Protein AF-A0A661PDT6-F1 (afdb_monomer_lite)

Radius of gyration: 12.65 Å; chains: 1; bounding box: 25×25×35 Å

Foldseek 3Di:
DQDPVVVVVLCVVVVHDPCCVVVCVVPLVVVLVVVVVVDDPPDDDDDDFDDDPPPCSVSSLVSSCSCCCVPPNDHDD

Secondary structure (DSSP, 8-state):
---HHHHHHHHHHTT--TTHHHHIIIIIHHHHHHHHHH--TTSPPP-----STTSSHHHHHHHHHHHHHHHH-----

Structure (mmCIF, N/CA/C/O backbone):
data_AF-A0A661PDT6-F1
#
_entry.id   AF-A0A661PDT6-F1
#
loop_
_atom_site.group_PDB
_atom_site.id
_atom_site.type_symbol
_atom_site.label_atom_id
_atom_site.label_alt_id
_atom_site.label_comp_id
_atom_site.label_asym_id
_atom_site.label_entity_id
_atom_site.label_seq_id
_atom_site.pdbx_PDB_ins_code
_atom_site.Cartn_x
_atom_site.Cartn_y
_atom_site.Cartn_z
_atom_site.occupancy
_atom_site.B_iso_or_equiv
_atom_site.auth_seq_id
_atom_site.auth_comp_id
_atom_site.auth_asym_id
_atom_site.auth_atom_id
_atom_site.pdbx_PDB_model_num
ATOM 1 N N . MET A 1 1 ? -6.215 -11.384 4.083 1.00 65.75 1 MET A N 1
ATOM 2 C CA . MET A 1 1 ? -4.919 -11.664 3.420 1.00 65.75 1 MET A CA 1
ATOM 3 C C . MET A 1 1 ? -4.987 -11.009 2.056 1.00 65.75 1 MET A C 1
ATOM 5 O O . MET A 1 1 ? -5.958 -11.276 1.359 1.00 65.75 1 MET A O 1
ATOM 9 N N . LEU A 1 2 ? -4.031 -10.135 1.723 1.00 85.06 2 LEU A N 1
ATOM 10 C CA . LEU A 1 2 ? -4.021 -9.384 0.462 1.00 85.06 2 LEU A CA 1
ATOM 11 C C . LEU A 1 2 ? -4.052 -10.352 -0.731 1.00 85.06 2 LEU A C 1
ATOM 13 O O . LEU A 1 2 ? -3.226 -11.267 -0.813 1.00 85.06 2 LEU A O 1
ATOM 17 N N . ALA A 1 3 ? -5.033 -10.192 -1.618 1.00 88.94 3 ALA A N 1
ATOM 18 C CA . ALA A 1 3 ? -5.213 -11.103 -2.741 1.00 88.94 3 ALA A CA 1
ATOM 19 C C . ALA A 1 3 ? -4.108 -10.897 -3.786 1.00 88.94 3 ALA A C 1
ATOM 21 O O . ALA A 1 3 ? -3.714 -9.769 -4.081 1.00 88.94 3 ALA A O 1
ATOM 22 N N . LYS A 1 4 ? -3.636 -11.991 -4.405 1.00 88.81 4 LYS A N 1
ATOM 23 C CA . LYS A 1 4 ? -2.600 -11.924 -5.449 1.00 88.81 4 LYS A CA 1
ATOM 24 C C . LYS A 1 4 ? -2.987 -10.963 -6.581 1.00 88.81 4 LYS A C 1
ATOM 26 O O . LYS A 1 4 ? -2.134 -10.199 -7.013 1.00 88.81 4 LYS A O 1
ATOM 31 N N . GLN A 1 5 ? -4.259 -10.976 -6.986 1.00 92.62 5 GLN A N 1
ATOM 32 C CA . GLN A 1 5 ? -4.784 -10.099 -8.033 1.00 92.62 5 GLN A CA 1
ATOM 33 C C . GLN A 1 5 ? -4.601 -8.615 -7.693 1.00 92.62 5 GLN A C 1
ATOM 35 O O . GLN A 1 5 ? -4.153 -7.858 -8.539 1.00 92.62 5 GLN A O 1
ATOM 40 N N . HIS A 1 6 ? -4.856 -8.204 -6.449 1.00 94.19 6 HIS A N 1
ATOM 41 C CA . HIS A 1 6 ? -4.721 -6.800 -6.052 1.00 94.19 6 HIS A CA 1
ATOM 42 C C . HIS A 1 6 ? -3.263 -6.334 -6.037 1.00 94.19 6 HIS A C 1
ATOM 44 O O . HIS A 1 6 ? -2.981 -5.178 -6.336 1.00 94.19 6 HIS A O 1
ATOM 50 N N . ILE A 1 7 ? -2.320 -7.237 -5.747 1.00 94.38 7 ILE A N 1
ATOM 51 C CA . ILE A 1 7 ? -0.887 -6.944 -5.881 1.00 94.38 7 ILE A CA 1
ATOM 52 C C . ILE A 1 7 ? -0.517 -6.754 -7.356 1.00 94.38 7 ILE A C 1
ATOM 54 O O . ILE A 1 7 ? 0.227 -5.833 -7.688 1.00 94.38 7 ILE A O 1
ATOM 58 N N . ASP A 1 8 ? -1.034 -7.605 -8.240 1.00 94.56 8 ASP A N 1
ATOM 59 C CA . ASP A 1 8 ? -0.760 -7.516 -9.675 1.00 94.56 8 ASP A CA 1
ATOM 60 C C . ASP A 1 8 ? -1.379 -6.229 -10.269 1.00 94.56 8 ASP A C 1
ATOM 62 O O . ASP A 1 8 ? -0.715 -5.502 -11.014 1.00 94.56 8 ASP A O 1
ATOM 66 N N . ASP A 1 9 ? -2.595 -5.868 -9.845 1.00 95.94 9 ASP A N 1
ATOM 67 C CA . ASP A 1 9 ? -3.261 -4.610 -10.205 1.00 95.94 9 ASP A CA 1
ATOM 68 C C . ASP A 1 9 ? -2.495 -3.389 -9.677 1.00 95.94 9 ASP A C 1
ATOM 70 O O . ASP A 1 9 ? -2.341 -2.394 -10.391 1.00 95.94 9 ASP A O 1
ATOM 74 N N . PHE A 1 10 ? -1.972 -3.462 -8.449 1.00 96.81 10 PHE A N 1
ATOM 75 C CA . PHE A 1 10 ? -1.129 -2.423 -7.859 1.00 96.81 10 PHE A CA 1
ATOM 76 C C . PHE A 1 10 ? 0.148 -2.209 -8.684 1.00 96.81 10 PHE A C 1
ATOM 78 O O . PHE A 1 10 ? 0.450 -1.081 -9.079 1.00 96.81 10 PHE A O 1
ATOM 85 N N . ILE A 1 11 ? 0.868 -3.289 -9.006 1.00 96.81 11 ILE A N 1
ATOM 86 C CA . ILE A 1 11 ? 2.079 -3.238 -9.839 1.00 96.81 11 ILE A CA 1
ATOM 87 C C . ILE A 1 11 ? 1.765 -2.600 -11.197 1.00 96.81 11 ILE A C 1
ATOM 89 O O . ILE A 1 11 ? 2.485 -1.698 -11.630 1.00 96.81 11 ILE A O 1
ATOM 93 N N . SER A 1 12 ? 0.664 -3.006 -11.835 1.00 96.38 12 SER A N 1
ATOM 94 C CA . SER A 1 12 ? 0.242 -2.457 -13.124 1.00 96.38 12 SER A CA 1
ATOM 95 C C . SER A 1 12 ? -0.132 -0.973 -13.037 1.00 96.38 12 SER A C 1
ATOM 97 O O . SER A 1 12 ? 0.323 -0.177 -13.859 1.00 96.38 12 SER A O 1
ATOM 99 N N . ARG A 1 13 ? -0.939 -0.570 -12.043 1.00 96.94 13 ARG A N 1
ATOM 100 C CA . ARG A 1 13 ? -1.384 0.824 -11.853 1.00 96.94 13 ARG A CA 1
ATOM 101 C C . ARG A 1 13 ? -0.207 1.768 -11.625 1.00 96.94 13 ARG A C 1
ATOM 103 O O . ARG A 1 13 ? -0.196 2.866 -12.176 1.00 96.94 13 ARG A O 1
ATOM 110 N N . HIS A 1 14 ? 0.774 1.343 -10.833 1.00 96.94 14 HIS A N 1
ATOM 111 C CA . HIS A 1 14 ? 1.963 2.138 -10.526 1.00 96.94 14 HIS A CA 1
ATOM 112 C C . HIS A 1 14 ? 3.086 1.991 -11.566 1.00 96.94 14 HIS A C 1
ATOM 114 O O . HIS A 1 14 ? 4.159 2.558 -11.368 1.00 96.94 14 HIS A O 1
ATOM 120 N N . GLN A 1 15 ? 2.851 1.259 -12.666 1.00 96.25 15 GLN A N 1
ATOM 121 C CA . GLN A 1 15 ? 3.829 1.015 -13.737 1.00 96.25 15 GLN A CA 1
ATOM 122 C C . GLN A 1 15 ? 5.156 0.449 -13.205 1.00 96.25 15 GLN A C 1
ATOM 124 O O . GLN A 1 15 ? 6.244 0.795 -13.673 1.00 96.25 15 GLN A O 1
ATOM 129 N N . LEU A 1 16 ? 5.070 -0.410 -12.189 1.00 96.19 16 LEU A N 1
ATOM 130 C CA . LEU A 1 16 ? 6.234 -0.980 -11.529 1.00 96.19 16 LEU A CA 1
ATOM 131 C C . LEU A 1 16 ? 6.757 -2.171 -12.341 1.00 96.19 16 LEU A C 1
ATOM 133 O O . LEU A 1 16 ? 5.973 -2.921 -12.926 1.00 96.19 16 LEU A O 1
ATOM 137 N N . PRO A 1 17 ? 8.081 -2.386 -12.384 1.00 94.94 17 PRO A N 1
ATOM 138 C CA . PRO A 1 17 ? 8.631 -3.558 -13.048 1.00 94.94 17 PRO A CA 1
ATOM 139 C C . PRO A 1 17 ? 8.177 -4.829 -12.320 1.00 94.94 17 PRO A C 1
ATOM 141 O O . PRO A 1 17 ? 8.069 -4.836 -11.098 1.00 94.94 17 PRO A O 1
ATOM 144 N N . ASN A 1 18 ? 8.000 -5.939 -13.039 1.00 89.81 18 ASN A N 1
ATOM 145 C CA . ASN A 1 18 ? 7.531 -7.205 -12.448 1.00 89.81 18 ASN A CA 1
ATOM 146 C C . ASN A 1 18 ? 8.386 -7.682 -11.259 1.00 89.81 18 ASN A C 1
ATOM 148 O O . ASN A 1 18 ? 7.866 -8.276 -10.316 1.00 89.81 18 ASN A O 1
ATOM 152 N N . ILE A 1 19 ? 9.691 -7.376 -11.269 1.00 92.88 19 ILE A N 1
ATOM 153 C CA . ILE A 1 19 ? 10.611 -7.694 -10.166 1.00 92.88 19 ILE A CA 1
ATOM 154 C C . ILE A 1 19 ? 10.203 -7.025 -8.842 1.00 92.88 19 ILE A C 1
ATOM 156 O O . ILE A 1 19 ? 10.547 -7.515 -7.770 1.00 92.88 19 ILE A O 1
ATOM 160 N N . PHE A 1 20 ? 9.420 -5.944 -8.893 1.00 95.31 20 PHE A N 1
ATOM 161 C CA . PHE A 1 20 ? 8.912 -5.243 -7.718 1.00 95.31 20 PHE A CA 1
ATOM 162 C C . PHE A 1 20 ? 8.041 -6.141 -6.835 1.00 95.31 20 PHE A C 1
ATOM 164 O O . PHE A 1 20 ? 7.953 -5.913 -5.631 1.00 95.31 20 PHE A O 1
ATOM 171 N N . ARG A 1 21 ? 7.464 -7.215 -7.391 1.00 94.88 21 ARG A N 1
ATOM 172 C CA . ARG A 1 21 ? 6.754 -8.223 -6.603 1.00 94.88 21 ARG A CA 1
ATOM 173 C C . ARG A 1 21 ? 7.617 -8.794 -5.477 1.00 94.88 21 ARG A C 1
ATOM 175 O O . ARG A 1 21 ? 7.136 -8.913 -4.357 1.00 94.88 21 ARG A O 1
ATOM 182 N N . HIS A 1 22 ? 8.899 -9.048 -5.741 1.00 95.12 22 HIS A N 1
ATOM 183 C CA . HIS A 1 22 ? 9.825 -9.517 -4.709 1.00 95.12 22 HIS A CA 1
ATOM 184 C C . HIS A 1 22 ? 10.006 -8.488 -3.597 1.00 95.12 22 HIS A C 1
ATOM 186 O O . HIS A 1 22 ? 10.045 -8.850 -2.431 1.00 95.12 22 HIS A O 1
ATOM 192 N N . LEU A 1 23 ? 10.067 -7.201 -3.939 1.00 95.19 23 LEU A N 1
ATOM 193 C CA . LEU A 1 23 ? 10.175 -6.130 -2.950 1.00 95.19 23 LEU A CA 1
ATOM 194 C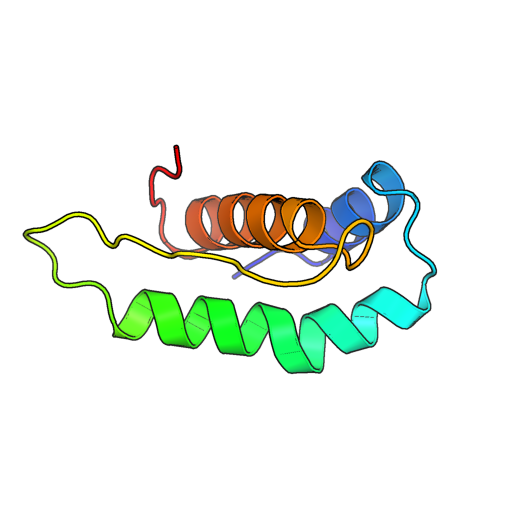 C . LEU A 1 23 ? 8.912 -6.064 -2.076 1.00 95.19 23 LEU A C 1
ATOM 196 O O . LEU A 1 23 ? 9.012 -5.890 -0.861 1.00 95.19 23 LEU A O 1
ATOM 200 N N . ILE A 1 24 ? 7.732 -6.265 -2.668 1.00 96.00 24 ILE A N 1
ATOM 201 C CA . ILE A 1 24 ? 6.476 -6.348 -1.917 1.00 96.00 24 ILE A CA 1
ATOM 202 C C . ILE A 1 24 ? 6.507 -7.519 -0.932 1.00 96.00 24 ILE A C 1
ATOM 204 O O . ILE A 1 24 ? 6.228 -7.325 0.254 1.00 96.00 24 ILE A O 1
ATOM 208 N N . ASP A 1 25 ? 6.870 -8.706 -1.414 1.00 95.25 25 ASP A N 1
ATOM 209 C CA . ASP A 1 25 ? 6.862 -9.930 -0.617 1.00 95.25 25 ASP A CA 1
ATOM 210 C C . ASP A 1 25 ? 7.914 -9.877 0.515 1.00 95.25 25 ASP A C 1
ATOM 212 O O . ASP A 1 25 ? 7.603 -10.213 1.659 1.00 95.25 25 ASP A O 1
ATOM 216 N N . GLU A 1 26 ? 9.120 -9.372 0.236 1.00 96.94 26 GLU A N 1
ATOM 217 C CA . GLU A 1 26 ? 10.246 -9.317 1.187 1.00 96.94 26 GLU A CA 1
ATOM 218 C C . GLU A 1 26 ? 10.181 -8.133 2.165 1.00 96.94 26 GLU A C 1
ATOM 220 O O . GLU A 1 26 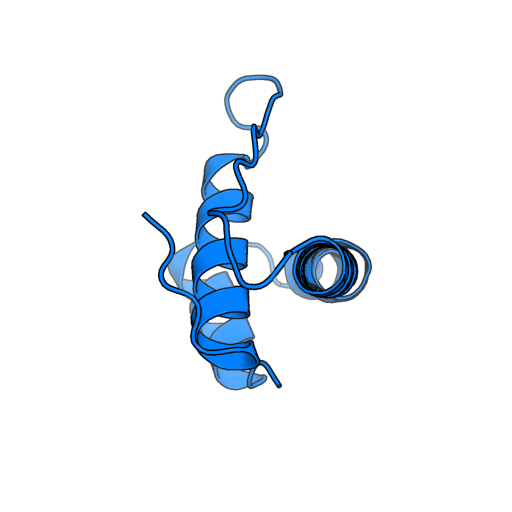? 10.720 -8.208 3.271 1.00 96.94 26 GLU A O 1
ATOM 225 N N . HIS A 1 27 ? 9.542 -7.019 1.787 1.00 96.25 27 HIS A N 1
ATOM 226 C CA . HIS A 1 27 ? 9.567 -5.793 2.594 1.00 96.25 27 HIS A CA 1
ATOM 227 C C . HIS A 1 27 ? 8.185 -5.232 2.922 1.00 96.25 27 HIS A C 1
ATOM 229 O O . HIS A 1 27 ? 7.915 -4.934 4.089 1.00 96.25 27 HIS A O 1
ATOM 235 N N . TYR A 1 28 ? 7.293 -5.078 1.941 1.00 96.94 28 TYR A N 1
ATOM 236 C CA . TYR A 1 28 ? 6.035 -4.360 2.178 1.00 96.94 28 TYR A CA 1
ATOM 237 C C . TYR A 1 28 ? 5.030 -5.190 2.988 1.00 96.94 28 TYR A C 1
ATOM 239 O O . TYR A 1 28 ? 4.385 -4.665 3.901 1.00 96.94 28 TYR A O 1
ATOM 247 N N . ILE A 1 29 ? 4.919 -6.494 2.719 1.00 96.06 29 ILE A N 1
ATOM 248 C CA . ILE A 1 29 ? 4.055 -7.398 3.494 1.00 96.06 29 ILE A CA 1
ATOM 249 C C . ILE A 1 29 ? 4.550 -7.529 4.950 1.00 96.06 29 ILE A C 1
ATOM 251 O O . ILE A 1 29 ? 3.733 -7.367 5.871 1.00 96.06 29 ILE A O 1
ATOM 255 N N . PRO A 1 30 ? 5.857 -7.748 5.216 1.00 96.94 30 PRO A N 1
ATOM 256 C CA . PRO A 1 30 ? 6.381 -7.736 6.581 1.00 96.94 30 PRO A CA 1
ATOM 257 C C . PRO A 1 30 ? 6.154 -6.412 7.313 1.00 96.94 30 PRO A C 1
ATOM 259 O O . PRO A 1 30 ? 5.776 -6.431 8.488 1.00 96.94 30 PRO A O 1
ATOM 262 N N . LEU A 1 31 ? 6.317 -5.271 6.632 1.00 96.94 31 LEU A N 1
ATOM 263 C CA . LEU A 1 31 ? 6.056 -3.953 7.212 1.00 96.94 31 LEU A CA 1
ATOM 264 C C . LEU A 1 31 ? 4.579 -3.782 7.586 1.00 96.94 31 LEU A C 1
ATOM 266 O O . LEU A 1 31 ? 4.281 -3.383 8.709 1.00 96.94 31 LEU A O 1
ATOM 270 N N . THR A 1 32 ? 3.656 -4.153 6.695 1.00 96.50 32 THR A N 1
ATOM 271 C CA . THR A 1 32 ? 2.206 -4.125 6.964 1.00 96.50 32 THR A CA 1
ATOM 272 C C . THR A 1 32 ? 1.872 -4.961 8.201 1.00 96.50 32 THR A C 1
ATOM 274 O O . THR A 1 32 ? 1.204 -4.501 9.126 1.00 96.50 32 THR A O 1
ATOM 277 N N . SER A 1 33 ? 2.420 -6.176 8.269 1.00 95.81 33 SER A N 1
ATOM 278 C CA . SER A 1 33 ? 2.239 -7.078 9.410 1.00 95.81 33 SER A CA 1
ATOM 279 C C . SER A 1 33 ? 2.801 -6.493 10.708 1.00 95.81 33 SER A C 1
ATOM 281 O O . SER A 1 33 ? 2.227 -6.687 11.780 1.00 95.81 33 SER A O 1
ATOM 283 N N . TRP A 1 34 ? 3.932 -5.787 10.636 1.00 96.62 34 TRP A N 1
ATOM 284 C CA . TRP A 1 34 ? 4.516 -5.099 11.782 1.00 96.62 34 TRP A CA 1
ATOM 285 C C . TRP A 1 34 ? 3.636 -3.938 12.256 1.00 96.62 34 TRP A C 1
ATOM 287 O O . TRP A 1 34 ? 3.374 -3.863 13.455 1.00 96.62 34 TRP A O 1
ATOM 297 N N . LEU A 1 35 ? 3.114 -3.111 11.343 1.00 95.69 35 LEU A N 1
ATOM 298 C CA . LEU A 1 35 ? 2.212 -1.996 11.662 1.00 95.69 35 LEU A CA 1
ATOM 299 C C . LEU A 1 35 ? 0.937 -2.477 12.359 1.00 95.69 35 LEU A C 1
ATOM 301 O O . LEU A 1 35 ? 0.560 -1.917 13.386 1.00 95.69 35 LEU A O 1
ATOM 305 N N . ILE A 1 36 ? 0.330 -3.563 11.868 1.00 94.50 36 ILE A N 1
ATOM 306 C CA . ILE A 1 36 ? -0.856 -4.174 12.490 1.00 94.50 36 ILE A CA 1
ATOM 307 C C . ILE A 1 36 ? -0.579 -4.543 13.954 1.00 94.50 36 ILE A C 1
ATOM 309 O O . ILE A 1 36 ? -1.420 -4.305 14.817 1.00 94.50 36 ILE A O 1
ATOM 313 N N . ARG A 1 37 ? 0.617 -5.068 14.258 1.00 94.12 37 ARG A N 1
ATOM 314 C CA . ARG A 1 37 ? 1.023 -5.395 15.637 1.00 94.12 37 ARG A CA 1
ATOM 315 C C . ARG A 1 37 ? 1.309 -4.168 16.507 1.00 94.12 37 ARG A C 1
ATOM 317 O O . ARG A 1 37 ? 1.239 -4.294 17.724 1.00 94.12 37 ARG A O 1
ATOM 324 N N . GLN A 1 38 ? 1.658 -3.021 15.920 1.00 91.94 38 GLN A N 1
ATOM 325 C CA . GLN A 1 38 ? 1.919 -1.784 16.672 1.00 91.94 38 GLN A CA 1
ATOM 326 C C . GLN A 1 38 ? 0.641 -1.020 17.040 1.00 91.94 38 GLN A C 1
ATOM 328 O O . GLN A 1 38 ? 0.674 -0.150 17.909 1.00 91.94 38 GLN A O 1
ATOM 333 N N . HIS A 1 39 ? -0.484 -1.292 16.379 1.00 89.75 39 HIS A N 1
ATOM 334 C CA . HIS A 1 39 ? -1.703 -0.529 16.612 1.00 89.75 39 HIS A CA 1
ATOM 335 C C . HIS A 1 39 ? -2.389 -0.919 17.919 1.00 89.75 39 HIS A C 1
ATOM 337 O O . HIS A 1 39 ? -2.755 -2.072 18.150 1.00 89.75 39 HIS A O 1
ATOM 343 N N . HIS A 1 40 ? -2.627 0.088 18.754 1.00 82.38 40 HIS A N 1
ATOM 344 C CA . HIS A 1 40 ? -3.416 -0.033 19.969 1.00 82.38 40 HIS A CA 1
ATOM 345 C C . HIS A 1 40 ? -4.851 0.412 19.685 1.00 82.38 40 HIS A C 1
ATOM 347 O O . HIS A 1 40 ? -5.072 1.500 19.165 1.00 82.38 40 HIS A O 1
ATOM 353 N N . THR A 1 41 ? -5.833 -0.396 20.086 1.00 76.88 41 THR A N 1
ATOM 354 C CA . THR A 1 41 ? -7.260 -0.271 19.719 1.00 76.88 41 THR A CA 1
ATOM 355 C C . THR A 1 41 ? -7.930 1.073 20.027 1.00 76.88 41 THR A C 1
ATOM 357 O O . THR A 1 41 ? -9.009 1.332 19.509 1.00 76.88 41 THR A O 1
ATOM 360 N N . ASN A 1 42 ? -7.306 1.940 20.827 1.00 84.31 42 ASN A N 1
ATOM 361 C CA . ASN A 1 42 ? -7.903 3.191 21.295 1.00 84.31 42 ASN A CA 1
ATOM 362 C C . ASN A 1 42 ? -7.269 4.461 20.707 1.00 84.31 42 ASN A C 1
ATOM 364 O O . ASN A 1 42 ? -7.635 5.554 21.142 1.00 84.31 42 ASN A O 1
ATOM 368 N N . LYS A 1 43 ? -6.291 4.364 19.792 1.00 89.25 43 LYS A N 1
ATOM 369 C CA . LYS A 1 43 ? -5.624 5.548 19.220 1.00 89.25 43 LYS A CA 1
ATOM 370 C C . LYS A 1 43 ? -5.214 5.331 17.760 1.00 89.25 43 LYS A C 1
ATOM 372 O O . LYS A 1 43 ? -4.682 4.267 17.458 1.00 89.25 43 LYS A O 1
ATOM 377 N N . PRO A 1 44 ? -5.365 6.347 16.887 1.00 92.44 44 PRO A N 1
ATOM 378 C CA . PRO A 1 44 ? -4.808 6.299 15.539 1.00 92.44 44 PRO A CA 1
ATOM 379 C C . PRO A 1 44 ? -3.293 6.070 15.564 1.00 92.44 44 PRO A C 1
ATOM 381 O O . PRO A 1 44 ? -2.585 6.643 16.397 1.00 92.44 44 PRO A O 1
ATOM 384 N N . LEU A 1 45 ? -2.794 5.268 14.625 1.00 94.12 45 LEU A N 1
ATOM 385 C CA . LEU A 1 45 ? -1.364 5.090 14.395 1.00 94.12 45 LEU A CA 1
ATOM 386 C C . LEU A 1 45 ? -0.877 6.130 13.379 1.00 94.12 45 LEU A C 1
ATOM 388 O O . LEU A 1 45 ? -1.374 6.186 12.259 1.00 94.12 45 LEU A O 1
ATOM 392 N N . PHE A 1 46 ? 0.110 6.940 13.763 1.00 94.38 46 PHE A N 1
ATOM 393 C CA . PHE A 1 46 ? 0.730 7.925 12.877 1.00 94.38 46 PHE A C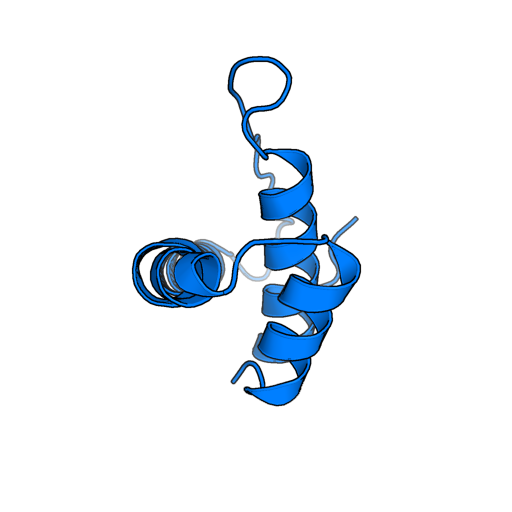A 1
ATOM 394 C C . PHE A 1 46 ? 2.055 7.389 12.323 1.00 94.38 46 PHE A C 1
ATOM 396 O O . PHE A 1 46 ? 2.955 7.052 13.094 1.00 94.38 46 PHE A O 1
ATOM 403 N N . LEU A 1 47 ? 2.182 7.322 10.995 1.00 95.00 47 LEU A N 1
ATOM 404 C CA . LEU A 1 47 ? 3.367 6.816 10.300 1.00 95.00 47 LEU A CA 1
ATOM 405 C C . LEU A 1 47 ? 3.980 7.905 9.410 1.00 95.00 47 LEU A C 1
ATOM 407 O O . LEU A 1 47 ? 3.380 8.324 8.426 1.00 95.00 47 LEU A O 1
ATOM 411 N N . GLY A 1 48 ? 5.206 8.330 9.725 1.00 96.38 48 GLY A N 1
ATOM 412 C CA . GLY A 1 48 ? 5.986 9.228 8.869 1.00 96.38 48 GLY A CA 1
ATOM 413 C C . GLY A 1 48 ? 6.886 8.457 7.901 1.00 96.38 48 GLY A C 1
ATOM 414 O O . GLY A 1 48 ? 7.735 7.683 8.341 1.00 96.38 48 GLY A O 1
ATOM 415 N N . ILE A 1 49 ? 6.753 8.703 6.594 1.00 95.69 49 ILE A N 1
ATOM 416 C CA . ILE A 1 49 ? 7.596 8.096 5.549 1.00 95.69 49 ILE A CA 1
ATOM 417 C C . ILE A 1 49 ? 8.569 9.150 5.004 1.00 95.69 49 ILE A C 1
ATOM 419 O O . ILE A 1 49 ? 8.157 10.151 4.423 1.00 95.69 49 ILE A O 1
ATOM 423 N N . ASN A 1 50 ? 9.874 8.917 5.165 1.00 95.38 50 ASN A N 1
ATOM 424 C CA . ASN A 1 50 ? 10.937 9.871 4.822 1.00 95.38 50 ASN A CA 1
ATOM 425 C C . ASN A 1 50 ? 11.902 9.311 3.763 1.00 95.38 50 ASN A C 1
ATOM 427 O O . ASN A 1 50 ? 11.995 8.101 3.577 1.00 95.38 50 ASN A O 1
ATOM 431 N N . GLY A 1 51 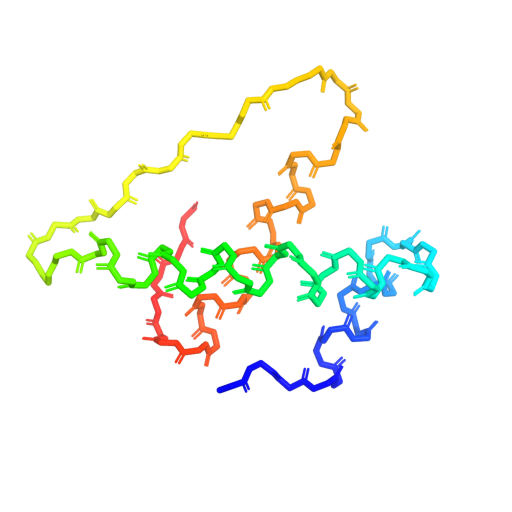? 12.617 10.196 3.056 1.00 94.88 51 GLY A N 1
ATOM 432 C CA . GLY A 1 51 ? 13.585 9.829 2.009 1.00 94.88 51 GLY A CA 1
ATOM 433 C C . GLY A 1 51 ? 13.642 10.822 0.841 1.00 94.88 51 GLY A C 1
ATOM 434 O O . GLY A 1 51 ? 12.770 11.684 0.704 1.00 94.88 51 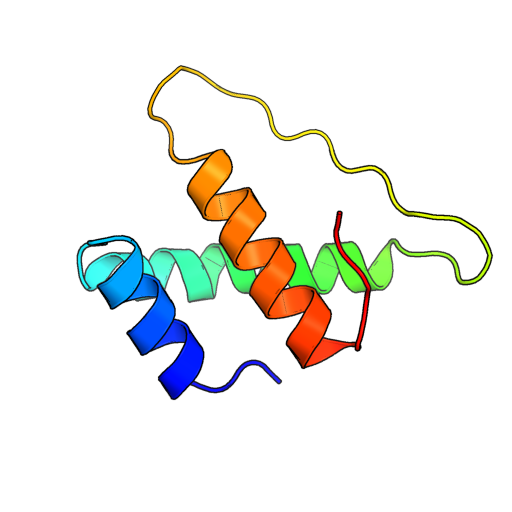GLY A O 1
ATOM 435 N N . ALA A 1 52 ? 14.653 10.689 -0.023 1.00 96.00 52 ALA A N 1
ATOM 436 C CA . ALA A 1 52 ? 14.901 11.607 -1.141 1.00 96.00 52 ALA A CA 1
ATOM 437 C C . ALA A 1 52 ? 13.745 11.656 -2.164 1.00 96.00 52 ALA A C 1
ATOM 439 O O . ALA A 1 52 ? 12.863 10.795 -2.188 1.00 96.00 52 ALA A O 1
ATOM 440 N N . GLN A 1 53 ? 13.703 12.686 -3.011 1.00 94.50 53 GLN A N 1
ATOM 441 C CA . GLN A 1 53 ? 12.691 12.791 -4.067 1.00 94.50 53 GLN A CA 1
ATOM 442 C C . GLN A 1 53 ? 12.790 11.600 -5.038 1.00 94.50 53 GLN A C 1
ATOM 444 O O . GLN A 1 53 ? 13.883 11.165 -5.380 1.00 94.50 53 GLN A O 1
ATOM 449 N N . GLY A 1 54 ? 11.644 11.058 -5.466 1.00 92.69 54 GLY A N 1
ATOM 450 C CA . GLY A 1 54 ? 11.598 9.955 -6.435 1.00 92.69 54 GLY A CA 1
ATOM 451 C C . GLY A 1 54 ? 11.894 8.555 -5.877 1.00 92.69 54 GLY A C 1
ATOM 452 O O . GLY A 1 54 ? 11.870 7.598 -6.637 1.00 92.69 54 GLY A O 1
ATOM 453 N N . THR A 1 55 ? 12.111 8.386 -4.567 1.00 94.12 55 THR A N 1
ATOM 454 C CA . THR A 1 55 ? 12.453 7.074 -3.969 1.00 94.12 55 THR A CA 1
ATOM 455 C C . THR A 1 55 ? 11.254 6.155 -3.679 1.00 94.12 55 THR A C 1
ATOM 457 O O . THR A 1 55 ? 11.386 5.214 -2.905 1.00 94.12 55 THR A O 1
ATOM 460 N N . GLY A 1 56 ? 10.066 6.439 -4.224 1.00 94.69 56 GLY A N 1
ATOM 461 C CA . GLY A 1 56 ? 8.887 5.572 -4.060 1.00 94.69 56 GLY A CA 1
ATOM 462 C C . GLY A 1 56 ? 8.126 5.699 -2.732 1.00 94.69 56 GLY A C 1
ATOM 463 O O . GLY A 1 56 ? 7.356 4.811 -2.390 1.00 94.69 56 GLY A O 1
ATOM 464 N N . LYS A 1 57 ? 8.296 6.792 -1.974 1.00 96.81 57 LYS A N 1
ATOM 465 C CA . LYS A 1 57 ? 7.577 7.008 -0.695 1.00 96.81 57 LYS A CA 1
ATOM 466 C C . LYS A 1 57 ? 6.054 6.996 -0.847 1.00 96.81 57 LYS A C 1
ATOM 468 O O . LYS A 1 57 ? 5.384 6.354 -0.051 1.00 96.81 57 LYS A O 1
ATOM 473 N N . SER A 1 58 ? 5.524 7.679 -1.864 1.00 96.31 58 SER A N 1
ATOM 474 C CA . SER A 1 58 ? 4.084 7.679 -2.158 1.00 96.31 58 SER A CA 1
ATOM 475 C C . SER A 1 58 ? 3.610 6.295 -2.594 1.00 96.31 58 SER A C 1
ATOM 477 O O . SER A 1 58 ? 2.604 5.827 -2.097 1.00 96.31 58 SER A O 1
ATOM 479 N N . THR A 1 59 ? 4.400 5.580 -3.404 1.00 97.38 59 THR A N 1
ATOM 480 C CA . THR A 1 59 ? 4.116 4.181 -3.763 1.00 97.38 59 THR A CA 1
ATOM 481 C C . THR A 1 59 ? 4.031 3.282 -2.527 1.00 97.38 59 THR A C 1
ATOM 483 O O . THR A 1 59 ? 3.139 2.447 -2.438 1.00 97.38 59 THR A O 1
ATOM 486 N N . LEU A 1 60 ? 4.927 3.458 -1.550 1.00 97.19 60 LEU A N 1
ATOM 487 C CA . LEU A 1 60 ? 4.843 2.737 -0.281 1.00 97.19 60 LEU A CA 1
ATOM 488 C C . LEU A 1 60 ? 3.583 3.123 0.507 1.00 97.19 60 LEU A C 1
ATOM 490 O O . LEU A 1 60 ? 2.910 2.236 1.020 1.00 97.19 60 LEU A O 1
ATOM 494 N N . ALA A 1 61 ? 3.265 4.416 0.609 1.00 97.44 61 ALA A N 1
ATOM 495 C CA . ALA A 1 61 ? 2.062 4.887 1.298 1.00 97.44 61 ALA A CA 1
ATOM 496 C C . ALA A 1 61 ? 0.788 4.279 0.687 1.00 97.44 61 ALA A C 1
ATOM 498 O O . ALA A 1 61 ? -0.016 3.697 1.413 1.00 97.44 61 ALA A O 1
ATOM 499 N N . ASP A 1 62 ? 0.674 4.316 -0.641 1.00 97.44 62 ASP A N 1
ATOM 500 C CA . ASP A 1 62 ? -0.460 3.771 -1.390 1.00 97.44 62 ASP A CA 1
ATOM 501 C C . ASP A 1 62 ? -0.578 2.250 -1.200 1.00 97.44 62 ASP A C 1
ATOM 503 O O . ASP A 1 62 ? -1.675 1.720 -1.015 1.00 97.44 62 ASP A O 1
ATOM 507 N N . PHE A 1 63 ? 0.550 1.528 -1.185 1.00 97.69 63 PHE A N 1
ATOM 508 C CA . PHE A 1 63 ? 0.532 0.093 -0.899 1.00 97.69 63 PHE A CA 1
ATOM 509 C C . PHE A 1 63 ? 0.062 -0.199 0.527 1.00 97.69 63 PHE A C 1
ATOM 511 O O . PHE A 1 63 ? -0.724 -1.119 0.741 1.00 97.69 63 PHE A O 1
ATOM 518 N N . LEU A 1 64 ? 0.559 0.552 1.515 1.00 97.31 64 LEU A N 1
ATOM 519 C CA . LEU A 1 64 ? 0.177 0.360 2.912 1.00 97.31 64 LEU A CA 1
ATOM 520 C C . LEU A 1 64 ? -1.310 0.640 3.119 1.00 97.31 64 LEU A C 1
ATOM 522 O O . LEU A 1 64 ? -1.953 -0.116 3.843 1.00 97.31 64 LEU A O 1
ATOM 526 N N . GLN A 1 65 ? -1.857 1.662 2.459 1.00 97.25 65 GLN A N 1
ATOM 527 C CA . GLN A 1 65 ? -3.293 1.919 2.447 1.00 97.25 65 GLN A CA 1
ATOM 528 C C . GLN A 1 65 ? -4.065 0.694 1.948 1.00 97.25 65 GLN A C 1
ATOM 530 O O . GLN A 1 65 ? -4.856 0.132 2.705 1.00 97.25 65 GLN A O 1
ATOM 535 N N . LEU A 1 66 ? -3.760 0.224 0.733 1.00 97.25 66 LEU A N 1
ATOM 536 C CA . LEU A 1 66 ? -4.386 -0.961 0.140 1.00 97.25 66 LEU A CA 1
ATOM 537 C C . LEU A 1 66 ? -4.295 -2.179 1.075 1.00 97.25 66 LEU A C 1
ATOM 539 O O . LEU A 1 66 ? -5.284 -2.853 1.359 1.00 97.25 66 LEU A O 1
ATOM 543 N N . ALA A 1 67 ? -3.094 -2.465 1.579 1.00 96.94 67 ALA A N 1
ATOM 544 C CA . ALA A 1 67 ? -2.831 -3.662 2.361 1.00 96.94 67 ALA A CA 1
ATOM 545 C C . ALA A 1 67 ? -3.500 -3.636 3.743 1.00 96.94 67 ALA A C 1
ATOM 547 O O . ALA A 1 67 ? -3.973 -4.682 4.200 1.00 96.94 67 ALA A O 1
ATOM 548 N N . LEU A 1 68 ? -3.546 -2.482 4.414 1.00 95.69 68 LEU A N 1
ATOM 549 C CA . LEU A 1 68 ? -4.168 -2.331 5.733 1.00 95.69 68 LEU A CA 1
ATOM 550 C C . LEU A 1 68 ? -5.699 -2.315 5.641 1.00 95.69 68 LEU A C 1
ATOM 552 O O . LEU A 1 68 ? -6.355 -2.980 6.448 1.00 95.69 68 LEU A O 1
ATOM 556 N N . GLU A 1 69 ? -6.262 -1.634 4.641 1.00 95.50 69 GLU A N 1
ATOM 557 C CA . GLU A 1 69 ? -7.704 -1.641 4.366 1.00 95.50 69 GLU A CA 1
ATOM 558 C C . GLU A 1 69 ? -8.197 -3.072 4.105 1.00 95.50 69 GLU A C 1
ATOM 560 O O . GLU A 1 69 ? -9.141 -3.535 4.744 1.00 95.50 69 GLU A O 1
ATOM 565 N N . GLU A 1 70 ? -7.507 -3.836 3.257 1.00 94.12 70 GLU A N 1
ATOM 566 C CA . GLU A 1 70 ? -7.933 -5.199 2.922 1.00 94.12 70 GLU A CA 1
ATOM 567 C C . GLU A 1 70 ? -7.639 -6.245 3.998 1.00 94.12 70 GLU A C 1
ATOM 569 O O . GLU A 1 70 ? -8.369 -7.230 4.138 1.00 94.12 70 GLU A O 1
ATOM 574 N N . SER A 1 71 ? -6.535 -6.099 4.734 1.00 92.69 71 SER A N 1
ATOM 575 C CA . SER A 1 71 ? -6.121 -7.136 5.686 1.00 92.69 71 SER A CA 1
ATOM 576 C C . SER A 1 71 ? -6.869 -7.046 7.007 1.00 92.69 71 SER A C 1
ATOM 578 O O . SER A 1 71 ? -7.129 -8.084 7.616 1.00 92.69 71 SER A O 1
ATOM 580 N N . VAL A 1 72 ? -7.168 -5.828 7.465 1.00 93.19 72 VAL A N 1
ATOM 581 C CA . VAL A 1 72 ? -7.704 -5.572 8.811 1.00 93.19 72 VAL A CA 1
ATOM 582 C C . VAL A 1 72 ? -8.803 -4.506 8.845 1.00 93.19 72 VAL A C 1
ATOM 584 O O . VAL A 1 72 ? -9.269 -4.170 9.932 1.00 93.19 72 VAL A O 1
ATOM 587 N N . GLY A 1 73 ? -9.242 -3.981 7.695 1.00 93.38 73 GLY A N 1
ATOM 588 C CA . GLY A 1 73 ? -10.346 -3.019 7.625 1.00 93.38 73 GLY A CA 1
ATOM 589 C C . GLY A 1 73 ? -10.020 -1.656 8.235 1.00 93.38 73 GLY A C 1
ATOM 590 O O . GLY A 1 73 ? -10.922 -0.976 8.721 1.00 93.38 73 GLY A O 1
ATOM 591 N N . TRP A 1 74 ? -8.742 -1.271 8.287 1.00 93.69 74 TRP A N 1
ATOM 592 C CA . TRP A 1 74 ? -8.362 0.053 8.783 1.00 93.69 74 TRP A CA 1
ATOM 593 C C . TRP A 1 74 ? -8.799 1.139 7.812 1.00 93.69 74 TRP A C 1
ATOM 595 O O . TRP A 1 74 ? -8.771 0.926 6.612 1.00 93.69 74 TRP A O 1
ATOM 605 N N . HIS A 1 75 ? -9.127 2.320 8.329 1.00 94.19 75 HIS A N 1
ATOM 606 C CA . HIS A 1 75 ? -9.229 3.517 7.505 1.00 94.19 75 HIS A CA 1
ATOM 607 C C . HIS A 1 75 ? -7.872 4.223 7.484 1.00 94.19 75 HIS A C 1
ATOM 609 O O . HIS A 1 75 ? -7.345 4.572 8.544 1.00 94.19 75 HIS A O 1
ATOM 615 N N . VAL A 1 76 ? -7.311 4.416 6.291 1.00 94.38 76 VAL A N 1
ATOM 616 C CA . VAL A 1 76 ? -6.058 5.146 6.076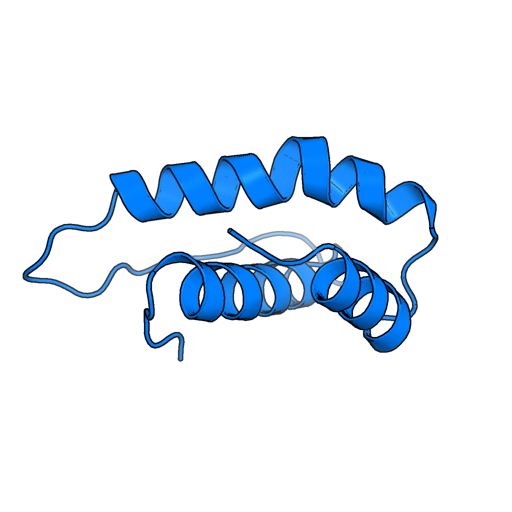 1.00 94.38 76 VAL A CA 1
ATOM 617 C C . VAL A 1 76 ? -6.390 6.449 5.347 1.00 94.38 76 VAL A C 1
ATOM 619 O O . VAL A 1 76 ? -7.155 6.438 4.385 1.00 94.38 76 VAL A O 1
ATOM 622 N N . ALA A 1 77 ? -5.879 7.567 5.868 1.00 88.56 77 ALA A N 1
ATOM 623 C CA . ALA A 1 77 ? -6.170 8.926 5.402 1.00 88.56 77 ALA A CA 1
ATOM 624 C C . ALA A 1 77 ? -5.008 9.527 4.607 1.00 88.56 77 ALA A C 1
ATOM 626 O O . ALA A 1 77 ? -3.848 9.149 4.895 1.00 88.56 77 ALA A O 1
#

pLDDT: mean 93.88, std 4.86, range [65.75, 97.69]

Sequence (77 aa):
MLAKQHIDDFISRHQLPNIFRHLIDEHYIPLTSWLIRQHHTNKPLFLGINGAQGTGKSTLADFLQLALEESVGWHVA